Protein AF-A0A1Q5RD26-F1 (afdb_monomer_lite)

Radius of gyration: 15.82 Å; chains: 1; bounding box: 44×23×39 Å

Secondary structure (DSSP, 8-state):
-HHHHHHHHHHHHT-SHHHHHHHHHHHHHHHHHHHTT-PEEEEEE-HHHHHTT-SSPPEEEEEE--HHHHHHHHHHHHTTGGGTS-HHHHHHHHHSPP-

Structure (mmCIF, N/CA/C/O backbone):
data_AF-A0A1Q5RD26-F1
#
_entry.id   AF-A0A1Q5RD26-F1
#
loop_
_atom_site.group_PDB
_atom_site.id
_atom_site.type_symbol
_atom_site.label_atom_id
_atom_site.label_alt_id
_atom_site.label_comp_id
_atom_site.label_asym_id
_atom_site.label_entity_id
_atom_site.label_seq_id
_atom_site.pdbx_PDB_ins_code
_atom_site.Cartn_x
_atom_site.Cartn_y
_atom_site.Cartn_z
_atom_site.occupancy
_atom_site.B_iso_or_equiv
_atom_site.auth_seq_id
_atom_site.auth_comp_id
_atom_site.auth_asym_id
_atom_site.auth_atom_id
_atom_site.pdbx_PDB_model_num
ATOM 1 N N . MET A 1 1 ? 0.462 15.871 0.216 1.00 59.22 1 MET A N 1
ATOM 2 C CA . MET A 1 1 ? 0.881 14.569 -0.350 1.00 59.22 1 MET A CA 1
ATOM 3 C C . MET A 1 1 ? 2.135 14.013 0.336 1.00 59.22 1 MET A C 1
ATOM 5 O O . MET A 1 1 ? 2.029 12.970 0.965 1.00 59.22 1 MET A O 1
ATOM 9 N N . GLN A 1 2 ? 3.279 14.720 0.330 1.00 67.75 2 GLN A N 1
ATOM 10 C CA . GLN A 1 2 ? 4.551 14.218 0.895 1.00 67.75 2 GLN A CA 1
ATOM 11 C C . GLN A 1 2 ? 4.487 13.803 2.381 1.00 67.75 2 GLN A C 1
ATOM 13 O O . GLN A 1 2 ? 5.039 12.774 2.755 1.00 67.75 2 GLN A O 1
ATOM 18 N N . GLN A 1 3 ? 3.778 14.559 3.228 1.00 68.69 3 GLN A N 1
ATOM 19 C CA . GLN A 1 3 ? 3.643 14.240 4.660 1.00 68.69 3 GLN A CA 1
ATOM 20 C C . GLN A 1 3 ? 2.937 12.897 4.924 1.00 68.69 3 GLN A C 1
ATOM 22 O O . GLN A 1 3 ? 3.346 12.167 5.820 1.00 68.69 3 GLN A O 1
ATOM 27 N N . ARG A 1 4 ? 1.939 12.532 4.108 1.00 75.81 4 ARG A N 1
ATOM 28 C CA . ARG A 1 4 ? 1.169 11.284 4.266 1.00 75.81 4 ARG A CA 1
ATOM 29 C C . ARG A 1 4 ? 1.954 10.055 3.825 1.00 75.81 4 ARG A C 1
ATOM 31 O O . ARG A 1 4 ? 1.927 9.033 4.498 1.00 75.81 4 ARG A O 1
ATOM 38 N N . VAL A 1 5 ? 2.713 10.175 2.736 1.00 76.06 5 VAL A N 1
ATOM 39 C CA . VAL A 1 5 ? 3.651 9.121 2.313 1.00 76.06 5 VAL A CA 1
ATOM 40 C C . VAL A 1 5 ? 4.747 8.928 3.368 1.00 76.06 5 VAL A C 1
ATOM 42 O O . VAL A 1 5 ? 5.104 7.797 3.684 1.00 76.06 5 VAL A O 1
ATOM 45 N N . ASN A 1 6 ? 5.212 10.012 3.998 1.00 84.94 6 ASN A N 1
ATOM 46 C CA . ASN A 1 6 ? 6.153 9.915 5.115 1.00 84.94 6 ASN A CA 1
ATOM 47 C C . ASN A 1 6 ? 5.559 9.184 6.333 1.00 84.94 6 ASN A C 1
ATOM 49 O O . ASN A 1 6 ? 6.310 8.509 7.029 1.00 84.94 6 ASN A O 1
ATOM 53 N N . ALA A 1 7 ? 4.249 9.278 6.593 1.00 86.50 7 ALA A N 1
ATOM 54 C CA . ALA A 1 7 ? 3.602 8.526 7.673 1.00 86.50 7 ALA A CA 1
ATOM 55 C C . ALA A 1 7 ? 3.643 7.008 7.423 1.00 86.50 7 ALA A C 1
ATOM 57 O O . ALA A 1 7 ? 3.945 6.252 8.342 1.00 86.50 7 ALA A O 1
ATOM 58 N N . ILE A 1 8 ? 3.434 6.573 6.174 1.00 89.38 8 ILE A N 1
ATOM 59 C CA . ILE A 1 8 ? 3.555 5.160 5.775 1.00 89.38 8 ILE A CA 1
ATOM 60 C C . ILE A 1 8 ? 4.979 4.658 6.030 1.00 89.38 8 ILE A C 1
ATOM 62 O O . ILE A 1 8 ? 5.162 3.651 6.708 1.00 89.38 8 ILE A O 1
ATOM 66 N N . VAL A 1 9 ? 5.992 5.383 5.542 1.00 92.00 9 VAL A N 1
ATOM 67 C CA . VAL A 1 9 ? 7.401 4.988 5.715 1.00 92.00 9 VAL A CA 1
ATOM 68 C C . VAL A 1 9 ? 7.796 4.956 7.191 1.00 92.00 9 VAL A C 1
ATOM 70 O O . VAL A 1 9 ? 8.449 4.013 7.623 1.00 92.00 9 VAL A O 1
ATOM 73 N N . ARG A 1 10 ? 7.380 5.954 7.982 1.00 92.31 10 ARG A N 1
ATOM 74 C CA . ARG A 1 10 ? 7.651 5.992 9.428 1.00 92.31 10 ARG A CA 1
ATOM 75 C C . ARG A 1 10 ? 6.998 4.833 10.171 1.00 92.31 10 ARG A C 1
ATOM 77 O O . ARG A 1 10 ? 7.635 4.270 11.049 1.00 92.31 10 ARG A O 1
ATOM 84 N N . CYS A 1 11 ? 5.759 4.488 9.821 1.00 92.19 11 CYS A N 1
ATOM 85 C CA . CYS A 1 11 ? 5.059 3.360 10.425 1.00 92.19 11 CYS A CA 1
ATOM 86 C C . CYS A 1 11 ? 5.776 2.041 10.104 1.00 92.19 11 CYS A C 1
ATOM 88 O O . CYS A 1 11 ? 6.094 1.293 11.020 1.00 92.19 11 CYS A O 1
ATOM 90 N N . LEU A 1 12 ? 6.141 1.806 8.837 1.00 92.38 12 LEU A N 1
ATOM 91 C CA . LEU A 1 12 ? 6.911 0.617 8.449 1.00 92.38 12 LEU A CA 1
ATOM 92 C C . LEU A 1 12 ? 8.264 0.533 9.174 1.00 92.38 12 LEU A C 1
ATOM 94 O O . LEU A 1 12 ? 8.637 -0.535 9.646 1.00 92.38 12 LEU A O 1
ATOM 98 N N . ALA A 1 13 ? 8.974 1.656 9.302 1.00 94.12 13 ALA A N 1
ATOM 99 C CA . ALA A 1 13 ? 10.280 1.714 9.959 1.00 94.12 13 ALA A CA 1
ATOM 100 C C . ALA A 1 13 ? 10.227 1.533 11.486 1.00 94.12 13 ALA A C 1
ATOM 102 O O . ALA A 1 13 ? 11.269 1.341 12.103 1.00 94.12 13 ALA A O 1
ATOM 103 N N . ALA A 1 14 ? 9.048 1.624 12.109 1.00 92.94 14 ALA A N 1
ATOM 104 C CA . ALA A 1 14 ? 8.900 1.415 13.546 1.00 92.94 14 ALA A CA 1
ATOM 105 C C . ALA A 1 14 ? 8.946 -0.072 13.941 1.00 92.94 14 ALA A C 1
ATOM 107 O O . ALA A 1 14 ? 9.094 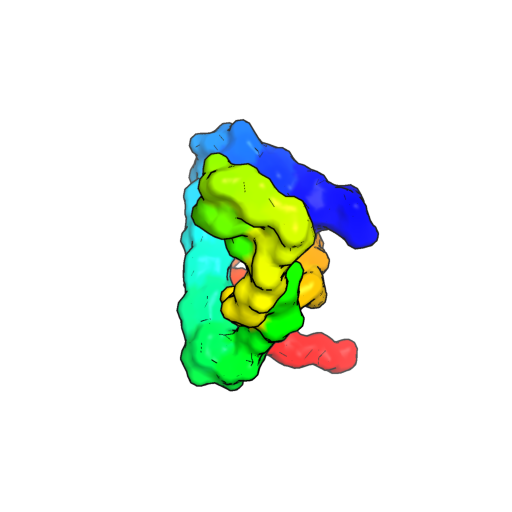-0.365 15.124 1.00 92.94 14 ALA A O 1
ATOM 108 N N . GLU A 1 15 ? 8.796 -0.991 12.976 1.00 90.38 15 GLU A N 1
ATOM 109 C CA . GLU A 1 15 ? 8.891 -2.452 13.162 1.00 90.38 15 GLU A CA 1
ATOM 110 C C . GLU A 1 15 ? 7.971 -3.025 14.269 1.00 90.38 15 GLU A C 1
ATOM 112 O O . GLU A 1 15 ? 8.192 -4.121 14.781 1.00 90.38 15 GLU A O 1
ATOM 117 N N . GLY A 1 16 ? 6.911 -2.294 14.634 1.00 91.19 16 GLY A N 1
ATOM 118 C CA . GLY A 1 16 ? 5.919 -2.692 15.636 1.00 91.19 16 GLY A CA 1
ATOM 119 C C . GLY A 1 16 ? 4.710 -3.444 15.057 1.00 91.19 16 GLY A C 1
ATOM 120 O O . GLY A 1 16 ? 4.622 -3.658 13.844 1.00 91.19 16 GLY A O 1
ATOM 121 N N . PRO A 1 17 ? 3.727 -3.817 15.899 1.00 90.69 17 PRO A N 1
ATOM 122 C CA . PRO A 1 17 ? 2.496 -4.480 15.457 1.00 90.69 17 PRO A CA 1
ATOM 123 C C . PRO A 1 17 ? 1.749 -3.718 14.351 1.00 90.69 17 PRO A C 1
ATOM 125 O O . PRO A 1 17 ? 1.262 -4.323 13.396 1.00 90.69 17 PRO A O 1
ATOM 128 N N . GLU A 1 18 ? 1.714 -2.387 14.424 1.00 91.00 18 GLU A N 1
ATOM 129 C CA . GLU A 1 18 ? 1.104 -1.531 13.406 1.00 91.00 18 GLU A CA 1
ATOM 130 C C . GLU A 1 18 ? 1.857 -1.590 12.070 1.00 91.00 18 GLU A C 1
ATOM 132 O O . GLU A 1 18 ? 1.227 -1.510 11.017 1.00 91.00 18 GLU A O 1
ATOM 137 N N . ALA A 1 19 ? 3.181 -1.781 12.091 1.00 93.38 19 ALA A N 1
ATOM 138 C CA . ALA A 1 19 ? 3.987 -1.949 10.883 1.00 93.38 19 ALA A CA 1
ATOM 139 C C . ALA A 1 19 ? 3.639 -3.261 10.164 1.00 93.38 19 ALA A C 1
ATOM 141 O O . ALA A 1 19 ? 3.513 -3.283 8.938 1.00 93.38 19 ALA A O 1
ATOM 142 N N . ILE A 1 20 ? 3.423 -4.338 10.928 1.00 93.81 20 ILE A N 1
ATOM 143 C CA . ILE A 1 20 ? 2.994 -5.641 10.401 1.00 93.81 20 ILE A CA 1
ATOM 144 C C . ILE A 1 20 ? 1.593 -5.526 9.793 1.00 93.81 20 ILE A C 1
ATOM 146 O O . ILE A 1 20 ? 1.386 -5.925 8.647 1.00 93.81 20 ILE A O 1
ATOM 150 N N . ALA A 1 21 ? 0.650 -4.916 10.515 1.00 94.56 21 ALA A N 1
ATOM 151 C CA . ALA A 1 21 ? -0.707 -4.704 10.018 1.00 94.56 21 ALA A CA 1
ATOM 152 C C . ALA A 1 21 ? -0.730 -3.803 8.767 1.00 94.56 21 ALA A C 1
ATOM 154 O O . ALA A 1 21 ? -1.486 -4.049 7.827 1.00 94.56 21 ALA A O 1
ATOM 155 N N . LEU A 1 22 ? 0.130 -2.782 8.711 1.00 95.38 22 LEU A N 1
ATOM 156 C CA . LEU A 1 22 ? 0.306 -1.938 7.530 1.00 95.38 22 LEU A CA 1
ATOM 157 C C . LEU A 1 22 ? 0.850 -2.728 6.336 1.00 95.38 22 LEU A C 1
ATOM 159 O O . LEU A 1 22 ? 0.327 -2.583 5.230 1.00 95.38 22 LEU A O 1
ATOM 163 N N . ALA A 1 23 ? 1.865 -3.570 6.540 1.00 94.56 23 ALA A N 1
ATOM 164 C CA . ALA A 1 23 ? 2.392 -4.438 5.491 1.00 94.56 23 ALA A CA 1
ATOM 165 C C . ALA A 1 23 ? 1.315 -5.402 4.966 1.00 94.56 23 ALA A C 1
ATOM 167 O O . ALA A 1 23 ? 1.184 -5.579 3.755 1.00 94.56 23 ALA A O 1
ATOM 168 N N . GLU A 1 24 ? 0.491 -5.959 5.856 1.00 95.75 24 GLU A N 1
ATOM 169 C CA . GLU A 1 24 ? -0.639 -6.808 5.480 1.00 95.75 24 GLU A CA 1
ATOM 170 C C . GLU A 1 24 ? -1.678 -6.047 4.641 1.00 95.75 24 GLU A C 1
ATOM 172 O O . GLU A 1 24 ? -2.061 -6.518 3.569 1.00 95.75 24 GLU A O 1
ATOM 177 N N . VAL A 1 25 ? -2.081 -4.843 5.065 1.00 96.06 25 VAL A N 1
ATOM 178 C CA . VAL A 1 25 ? -3.002 -3.980 4.303 1.00 96.06 25 VAL A CA 1
ATOM 179 C C . VAL A 1 25 ? -2.449 -3.655 2.918 1.00 96.06 25 VAL A C 1
ATOM 181 O O . VAL A 1 25 ? -3.188 -3.719 1.937 1.00 96.06 25 VAL A O 1
ATOM 184 N N . ILE A 1 26 ? -1.157 -3.331 2.812 1.00 94.56 26 ILE A N 1
ATOM 185 C CA . ILE A 1 26 ? -0.481 -3.081 1.533 1.00 94.56 26 ILE A CA 1
ATOM 186 C C . ILE A 1 26 ? -0.601 -4.323 0.638 1.00 94.56 26 ILE A C 1
ATOM 188 O O . ILE A 1 26 ? -1.103 -4.221 -0.481 1.00 94.56 26 ILE A O 1
ATOM 192 N N . CYS A 1 27 ? -0.222 -5.504 1.127 1.00 94.31 27 CYS A N 1
ATOM 193 C CA . CYS A 1 27 ? -0.321 -6.743 0.355 1.00 94.31 27 CYS A CA 1
ATOM 194 C C . CYS A 1 27 ? -1.759 -7.026 -0.108 1.00 94.31 27 CYS A C 1
ATOM 196 O O . CYS A 1 27 ? -1.988 -7.281 -1.292 1.00 94.31 27 CYS A O 1
ATOM 198 N N . GLN A 1 28 ? -2.738 -6.920 0.794 1.00 95.38 28 GLN A N 1
ATOM 199 C CA . GLN A 1 28 ? -4.147 -7.156 0.472 1.00 95.38 28 GLN A CA 1
ATOM 200 C C . GLN A 1 28 ? -4.703 -6.135 -0.532 1.00 95.38 28 GLN A C 1
ATOM 202 O O . GLN A 1 28 ? -5.461 -6.517 -1.421 1.00 95.38 28 GLN A O 1
ATOM 207 N N . LEU A 1 29 ? -4.307 -4.859 -0.444 1.00 93.62 29 LEU A N 1
ATOM 208 C CA . LEU A 1 29 ? -4.697 -3.832 -1.414 1.00 93.62 29 LEU A CA 1
ATOM 209 C C . LEU A 1 29 ? -4.189 -4.148 -2.824 1.00 93.62 29 LEU A C 1
ATOM 211 O O . LEU A 1 29 ? -4.926 -3.925 -3.782 1.00 93.62 29 LEU A O 1
ATOM 215 N N . VAL A 1 30 ? -2.957 -4.659 -2.976 1.00 92.44 30 VAL A N 1
ATOM 216 C CA . VAL A 1 30 ? -2.440 -5.044 -4.306 1.00 92.44 30 VAL A CA 1
ATOM 217 C C . VAL A 1 30 ? -3.254 -6.202 -4.861 1.00 92.44 30 VAL A C 1
ATOM 219 O O . VAL A 1 30 ? -3.676 -6.142 -6.011 1.00 92.44 30 VAL A O 1
ATOM 222 N N . VAL A 1 31 ? -3.477 -7.240 -4.050 1.00 93.81 31 VAL A N 1
ATOM 223 C CA . VAL A 1 31 ? -4.184 -8.453 -4.480 1.00 93.81 31 VAL A CA 1
ATOM 224 C C . VAL A 1 31 ? -5.623 -8.127 -4.869 1.00 93.81 31 VAL A C 1
ATOM 226 O O . VAL A 1 31 ? -5.995 -8.329 -6.022 1.00 93.81 31 VAL A O 1
ATOM 229 N N . LYS A 1 32 ? -6.405 -7.527 -3.963 1.00 93.94 32 LYS A N 1
ATOM 230 C CA . LYS A 1 32 ? -7.801 -7.164 -4.249 1.00 93.94 32 LYS A CA 1
ATOM 231 C C . LYS A 1 32 ? -7.902 -6.122 -5.365 1.00 93.94 32 LYS A C 1
ATOM 233 O O . LYS A 1 32 ? -8.785 -6.198 -6.212 1.00 93.94 32 LYS A O 1
ATOM 238 N N . GLY A 1 33 ? -6.978 -5.163 -5.416 1.00 92.31 33 GLY A N 1
ATOM 239 C CA . GLY A 1 33 ? -6.912 -4.194 -6.508 1.00 92.31 33 GLY A CA 1
ATOM 240 C C . GLY A 1 33 ? -6.654 -4.842 -7.871 1.00 92.31 33 GLY A C 1
ATOM 241 O O . GLY A 1 33 ? -7.249 -4.430 -8.865 1.00 92.31 33 GLY A O 1
ATOM 242 N N . ALA A 1 34 ? -5.806 -5.874 -7.924 1.00 92.31 34 ALA A N 1
ATOM 243 C CA . ALA A 1 34 ? -5.556 -6.654 -9.133 1.00 92.31 34 ALA A CA 1
ATOM 244 C C . ALA A 1 34 ? -6.797 -7.439 -9.571 1.00 92.31 34 ALA A C 1
ATOM 246 O O . ALA A 1 34 ? -7.137 -7.413 -10.752 1.00 92.31 34 ALA A O 1
ATOM 247 N N . GLU A 1 35 ? -7.483 -8.089 -8.628 1.00 93.75 35 GLU A N 1
ATOM 248 C CA . GLU A 1 35 ? -8.728 -8.831 -8.874 1.00 93.75 3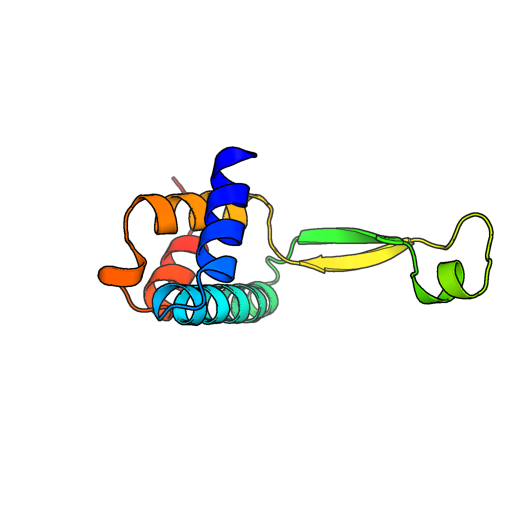5 GLU A CA 1
ATOM 249 C C . GLU A 1 35 ? -9.830 -7.933 -9.454 1.00 93.75 35 GLU A C 1
ATOM 251 O O . GLU A 1 35 ? -10.588 -8.363 -10.321 1.00 93.75 35 GLU A O 1
ATOM 256 N N . LEU A 1 36 ? -9.880 -6.669 -9.022 1.00 91.12 36 LEU A N 1
ATOM 257 C CA . LEU A 1 36 ? -10.834 -5.668 -9.506 1.00 91.12 36 LEU A CA 1
ATOM 258 C C . LEU A 1 36 ? -10.396 -4.966 -10.803 1.00 91.12 36 LEU A C 1
ATOM 260 O O . LEU A 1 36 ? -11.172 -4.205 -11.372 1.00 91.12 36 LEU A O 1
ATOM 264 N N . GLY A 1 37 ? -9.168 -5.190 -11.279 1.00 91.31 37 GLY A N 1
ATOM 265 C CA . GLY A 1 37 ? -8.621 -4.482 -12.442 1.00 91.31 37 GLY A CA 1
ATOM 266 C C . GLY A 1 37 ? -8.306 -3.000 -12.188 1.00 91.31 37 GLY A C 1
ATOM 267 O O . GLY A 1 37 ? -8.155 -2.238 -13.137 1.00 91.31 37 GLY A O 1
ATOM 268 N N . GLU A 1 38 ? -8.173 -2.598 -10.924 1.00 91.56 38 GLU A N 1
ATOM 269 C CA . GLU A 1 38 ? -8.038 -1.204 -10.475 1.00 91.56 38 GLU A CA 1
ATOM 270 C C . GLU A 1 38 ? -6.577 -0.749 -10.297 1.00 91.56 38 GLU A C 1
ATOM 272 O O . GLU A 1 38 ? -6.315 0.357 -9.825 1.00 91.56 38 GLU A O 1
ATOM 277 N N . LEU A 1 39 ? -5.595 -1.592 -10.631 1.00 92.38 39 LEU A N 1
ATOM 278 C CA . LEU A 1 39 ? -4.185 -1.211 -10.532 1.00 92.38 39 LEU A CA 1
ATOM 279 C C . LEU A 1 39 ? -3.813 -0.149 -11.577 1.00 92.38 39 LEU A C 1
ATOM 281 O O . LEU A 1 39 ? -4.142 -0.270 -12.756 1.00 92.38 39 LEU A O 1
ATOM 285 N N . GLU A 1 40 ? -3.054 0.857 -11.147 1.00 91.94 40 GLU A N 1
ATOM 286 C CA . GLU A 1 40 ? -2.571 1.943 -12.003 1.00 91.94 40 GLU A CA 1
ATOM 287 C C . GLU A 1 40 ? -1.363 1.472 -12.825 1.00 91.94 40 GLU A C 1
ATOM 289 O O . GLU A 1 40 ? -0.427 0.874 -12.280 1.00 91.94 40 GLU A O 1
ATOM 294 N N . GLU A 1 41 ? -1.372 1.735 -14.136 1.00 93.12 41 GLU A N 1
ATOM 295 C CA . GLU A 1 41 ? -0.217 1.481 -14.998 1.00 93.12 41 GLU A CA 1
ATOM 296 C C . GLU A 1 41 ? 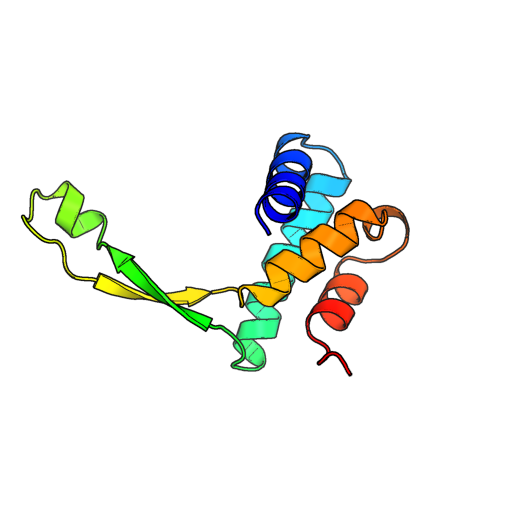0.856 2.555 -14.799 1.00 93.12 41 GLU A C 1
ATOM 298 O O . GLU A 1 41 ? 0.577 3.753 -14.790 1.00 93.12 41 GLU A O 1
ATOM 303 N N . TYR A 1 42 ? 2.107 2.124 -14.665 1.00 90.25 42 TYR A N 1
ATOM 304 C CA . TYR A 1 42 ? 3.259 3.012 -14.562 1.00 90.25 42 TYR A CA 1
ATOM 305 C C . TYR A 1 42 ? 4.488 2.395 -15.227 1.00 90.25 42 TYR A C 1
ATOM 307 O O . TYR A 1 42 ? 4.563 1.188 -15.460 1.00 90.25 42 TYR A O 1
ATOM 315 N N . GLU A 1 43 ? 5.470 3.238 -15.533 1.00 93.38 43 GLU A N 1
ATOM 316 C CA . GLU A 1 43 ? 6.686 2.838 -16.231 1.00 93.38 43 GLU A CA 1
ATOM 317 C C . GLU A 1 43 ? 7.916 2.987 -15.334 1.00 93.38 43 GLU A C 1
ATOM 319 O O . GLU A 1 43 ? 8.173 4.052 -14.766 1.00 93.38 43 GLU A O 1
ATOM 324 N N . ILE A 1 44 ? 8.718 1.926 -15.237 1.00 92.00 44 ILE A N 1
ATOM 325 C CA . ILE A 1 44 ? 9.995 1.932 -14.511 1.00 92.00 44 ILE A CA 1
ATOM 326 C C . ILE A 1 44 ? 11.157 1.645 -15.459 1.00 92.00 44 ILE A C 1
ATOM 328 O O . ILE A 1 44 ? 10.964 0.914 -16.424 1.00 92.00 44 ILE A O 1
ATOM 332 N N . PRO A 1 45 ? 12.361 2.186 -15.215 1.00 92.50 45 PRO A N 1
ATOM 333 C CA . PRO A 1 45 ? 13.544 1.767 -15.961 1.00 92.50 45 PRO A CA 1
ATOM 334 C C . PRO A 1 45 ? 13.801 0.267 -15.777 1.00 92.50 45 PRO A C 1
ATOM 336 O O . PRO A 1 45 ? 13.664 -0.243 -14.658 1.00 92.50 45 PRO A O 1
ATOM 339 N N . ASP A 1 46 ? 14.204 -0.418 -16.845 1.00 94.38 46 ASP A N 1
ATOM 340 C CA . ASP A 1 46 ? 14.739 -1.773 -16.758 1.00 94.38 46 ASP A CA 1
ATOM 341 C C . ASP A 1 46 ? 16.064 -1.759 -15.981 1.00 94.38 46 ASP A C 1
ATOM 343 O O . ASP A 1 46 ? 17.094 -1.274 -16.458 1.00 94.38 46 ASP A O 1
ATOM 347 N N . ARG A 1 47 ? 16.018 -2.255 -14.740 1.00 91.94 47 ARG A N 1
ATOM 348 C CA . ARG A 1 47 ? 17.177 -2.268 -13.843 1.00 91.94 47 ARG A CA 1
ATOM 349 C C . ARG A 1 47 ? 18.245 -3.258 -14.289 1.00 91.94 47 ARG A C 1
ATOM 351 O O . ARG A 1 47 ? 19.415 -2.992 -14.032 1.00 91.94 47 ARG A O 1
ATOM 358 N N . ASP A 1 48 ? 17.865 -4.336 -14.966 1.00 93.69 48 ASP A N 1
ATOM 359 C CA . ASP A 1 48 ? 18.812 -5.341 -15.443 1.00 93.69 48 ASP A CA 1
ATOM 360 C C . ASP A 1 48 ? 19.562 -4.800 -16.666 1.00 93.69 48 ASP A C 1
ATOM 362 O O . ASP A 1 48 ? 20.789 -4.881 -16.730 1.00 93.69 48 ASP A O 1
ATOM 366 N N . ALA A 1 49 ? 18.853 -4.125 -17.579 1.00 91.75 49 ALA A N 1
ATOM 367 C CA . ALA A 1 49 ? 19.477 -3.414 -18.697 1.00 91.75 49 ALA A CA 1
ATOM 368 C C . ALA A 1 49 ? 20.406 -2.285 -18.210 1.00 91.75 49 ALA A C 1
ATOM 370 O O . ALA A 1 49 ? 21.52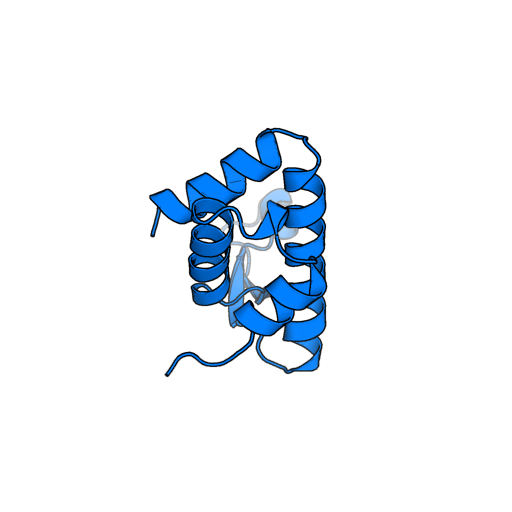5 -2.135 -18.704 1.00 91.75 49 ALA A O 1
ATOM 371 N N . ALA A 1 50 ? 19.973 -1.522 -17.199 1.00 91.88 50 ALA A N 1
ATOM 372 C CA . ALA A 1 50 ? 20.799 -0.488 -16.580 1.00 91.88 50 ALA A CA 1
ATOM 373 C C . ALA A 1 50 ? 22.065 -1.077 -15.931 1.00 91.88 50 ALA A C 1
ATOM 375 O O . ALA A 1 50 ? 23.158 -0.545 -16.120 1.00 91.88 50 ALA A O 1
ATOM 376 N N . ALA A 1 51 ? 21.938 -2.193 -15.204 1.00 93.81 51 ALA A N 1
ATOM 377 C CA . ALA A 1 51 ? 23.066 -2.886 -14.581 1.00 93.81 51 ALA A CA 1
ATOM 378 C C . ALA A 1 51 ? 24.048 -3.470 -15.612 1.00 93.81 51 ALA A C 1
ATOM 380 O O . ALA A 1 51 ? 25.245 -3.542 -15.343 1.00 93.81 51 ALA A O 1
ATOM 381 N N . ALA A 1 52 ? 23.565 -3.825 -16.805 1.00 95.69 52 ALA A N 1
ATOM 382 C CA . ALA A 1 52 ? 24.386 -4.263 -17.932 1.00 95.69 52 ALA A CA 1
ATOM 383 C C . ALA A 1 52 ? 25.085 -3.109 -18.684 1.00 95.69 52 ALA A C 1
ATOM 385 O O . ALA A 1 52 ? 25.804 -3.357 -19.652 1.00 95.69 52 ALA A O 1
ATOM 386 N N . GLY A 1 53 ? 24.892 -1.853 -18.261 1.00 94.00 53 GLY A N 1
ATOM 387 C CA . GLY A 1 53 ? 25.535 -0.682 -18.862 1.00 94.00 53 GLY A CA 1
ATOM 388 C C . GLY A 1 53 ? 24.839 -0.140 -20.112 1.00 94.00 53 GLY A C 1
ATOM 389 O O . GLY A 1 53 ? 25.451 0.624 -20.860 1.00 94.00 53 GLY A O 1
ATOM 390 N N . VAL A 1 54 ? 23.576 -0.508 -20.360 1.00 94.06 54 VAL A N 1
ATOM 391 C CA . VAL A 1 54 ? 22.796 0.061 -21.468 1.00 94.06 54 VAL A CA 1
ATOM 392 C C . VAL A 1 54 ? 22.559 1.552 -21.217 1.00 94.06 54 VAL A C 1
ATOM 394 O O . VAL A 1 54 ? 21.980 1.947 -20.204 1.00 94.06 54 VAL A O 1
ATOM 397 N N . VAL A 1 55 ? 22.999 2.385 -22.161 1.00 87.56 55 VAL A N 1
ATOM 398 C CA . VAL A 1 55 ? 22.716 3.824 -22.171 1.00 87.56 55 VAL A CA 1
ATOM 399 C C . VAL A 1 55 ? 21.280 4.014 -22.669 1.00 87.56 55 VAL A C 1
ATOM 401 O O . VAL A 1 55 ? 20.982 3.641 -23.797 1.00 87.56 55 VAL A O 1
ATOM 404 N N . ASP A 1 56 ? 20.420 4.579 -21.817 1.00 89.88 56 ASP A N 1
ATOM 405 C CA . ASP A 1 56 ? 18.955 4.677 -21.981 1.00 89.88 56 ASP A CA 1
ATOM 406 C C . ASP A 1 56 ? 18.219 3.317 -21.916 1.00 89.88 56 ASP A C 1
ATOM 408 O O . ASP A 1 56 ? 17.757 2.784 -22.928 1.00 89.88 56 ASP A O 1
ATOM 412 N N . PRO A 1 57 ? 18.135 2.699 -20.722 1.00 91.31 57 PRO A N 1
ATOM 413 C CA . PRO A 1 57 ? 17.462 1.417 -20.555 1.00 91.31 57 PRO A CA 1
ATOM 414 C C . PRO A 1 57 ? 15.962 1.531 -20.887 1.00 91.31 57 PRO A C 1
ATOM 416 O O . PRO A 1 57 ? 15.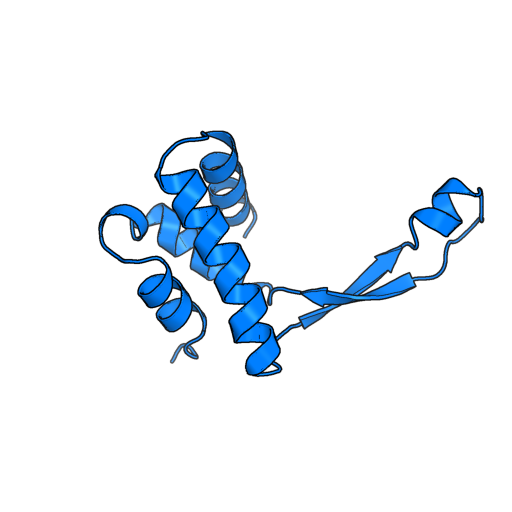312 2.504 -20.488 1.00 91.31 57 PRO A O 1
ATOM 419 N N . PRO A 1 58 ? 15.374 0.521 -21.556 1.00 93.38 58 PRO A N 1
ATOM 420 C CA . PRO A 1 58 ? 13.961 0.537 -21.914 1.00 93.38 58 PRO A CA 1
ATOM 421 C C . PRO A 1 58 ? 13.074 0.679 -20.673 1.00 93.38 58 PRO A C 1
ATOM 423 O O . PRO A 1 58 ? 13.407 0.207 -19.581 1.00 93.38 58 PRO A O 1
ATOM 426 N N . ARG A 1 59 ? 11.910 1.319 -20.834 1.00 94.62 59 ARG A N 1
ATOM 427 C CA . ARG A 1 59 ? 10.930 1.413 -19.750 1.00 94.62 59 ARG A CA 1
ATOM 428 C C . ARG A 1 59 ? 10.006 0.205 -19.752 1.00 94.62 59 ARG A C 1
ATOM 430 O O . ARG A 1 59 ? 9.413 -0.155 -20.765 1.00 94.62 59 ARG A O 1
ATOM 437 N N . LEU A 1 60 ? 9.864 -0.407 -18.587 1.00 93.56 60 LEU A N 1
ATOM 438 C CA . LEU A 1 60 ? 9.004 -1.551 -18.355 1.00 93.56 60 LEU A CA 1
ATOM 439 C C . LEU A 1 60 ? 7.661 -1.076 -17.809 1.00 93.56 60 LEU A C 1
ATOM 441 O O . LEU A 1 60 ? 7.607 -0.408 -16.773 1.00 93.56 60 LEU A O 1
ATOM 445 N N . LYS A 1 61 ? 6.575 -1.480 -18.472 1.00 93.25 61 LYS A N 1
ATOM 4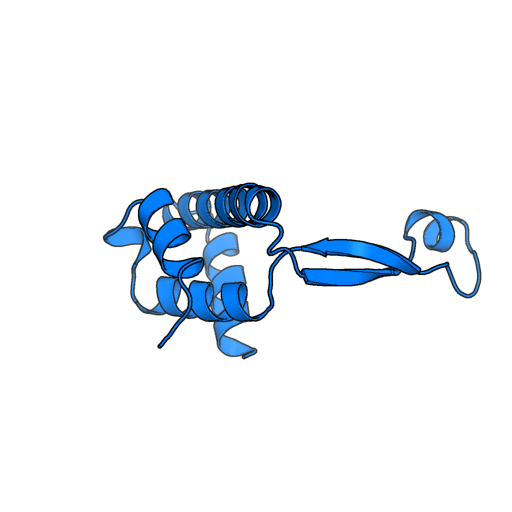46 C CA . LYS A 1 61 ? 5.218 -1.282 -17.959 1.00 93.25 61 LYS A CA 1
ATOM 447 C C . LYS A 1 61 ? 4.975 -2.189 -16.757 1.00 93.25 61 LYS A C 1
ATOM 449 O O . LYS A 1 61 ? 5.300 -3.383 -16.774 1.00 93.25 61 LYS A O 1
ATOM 454 N N . ARG A 1 62 ? 4.418 -1.613 -15.701 1.00 92.06 62 ARG A N 1
ATOM 455 C CA . ARG A 1 62 ? 4.049 -2.275 -14.451 1.00 92.06 62 ARG A CA 1
ATOM 456 C C . ARG A 1 62 ? 2.680 -1.791 -14.005 1.00 92.06 62 ARG A C 1
ATOM 458 O O . ARG A 1 62 ? 2.182 -0.779 -14.486 1.00 92.06 62 ARG A O 1
ATOM 465 N N . ARG A 1 63 ? 2.083 -2.546 -13.090 1.00 90.94 63 ARG A N 1
ATOM 466 C CA . ARG A 1 63 ? 0.806 -2.233 -12.454 1.00 90.94 63 ARG A CA 1
ATOM 467 C C . ARG A 1 63 ? 1.004 -2.204 -10.955 1.00 90.94 63 ARG A C 1
ATOM 469 O O . ARG A 1 63 ? 1.667 -3.085 -10.413 1.00 90.94 63 ARG A O 1
ATOM 476 N N . GLY A 1 64 ? 0.489 -1.171 -10.308 1.00 89.88 64 GLY A N 1
ATOM 477 C CA . GLY A 1 64 ? 0.719 -0.940 -8.889 1.00 89.88 64 GLY A CA 1
ATOM 478 C C . GLY A 1 64 ? -0.411 -0.158 -8.252 1.00 89.88 64 GLY A C 1
ATOM 479 O O . GLY A 1 64 ? -1.478 0.018 -8.839 1.00 89.88 64 GLY A O 1
ATOM 480 N N . PHE A 1 65 ? -0.178 0.296 -7.025 1.00 88.12 65 PHE A N 1
ATOM 481 C CA . PHE A 1 65 ? -1.172 1.079 -6.308 1.00 88.12 65 PHE A CA 1
ATOM 482 C C . PHE A 1 65 ? -1.544 2.343 -7.058 1.00 88.12 65 PHE A C 1
ATOM 484 O O . PHE A 1 65 ? -0.670 3.101 -7.480 1.00 88.12 65 PHE A O 1
ATOM 491 N N . ARG A 1 66 ? -2.845 2.627 -7.066 1.00 88.88 66 ARG A N 1
ATOM 492 C CA . ARG A 1 66 ? -3.327 3.965 -7.368 1.00 88.88 66 ARG A CA 1
ATOM 493 C C . ARG A 1 66 ? -2.751 4.944 -6.354 1.00 88.88 66 ARG A C 1
ATOM 495 O O . ARG A 1 66 ? -2.811 4.704 -5.143 1.00 88.88 66 ARG A O 1
ATOM 502 N N . ARG A 1 67 ? -2.253 6.088 -6.827 1.00 85.44 67 ARG A N 1
ATOM 503 C CA . ARG A 1 67 ? -1.718 7.143 -5.944 1.00 85.44 67 ARG A CA 1
ATOM 504 C C . ARG A 1 67 ? -2.695 7.543 -4.832 1.00 85.44 67 ARG A C 1
ATOM 506 O O . ARG A 1 67 ? -2.289 7.748 -3.691 1.00 85.44 67 ARG A O 1
ATOM 513 N N . GLU A 1 68 ? -3.985 7.603 -5.146 1.00 89.06 68 GLU A N 1
ATOM 514 C CA . GLU A 1 68 ? -5.047 7.908 -4.181 1.00 89.06 68 GLU A CA 1
ATOM 515 C C . GLU A 1 68 ? -5.129 6.913 -3.014 1.00 89.06 68 GLU A C 1
ATOM 517 O O . GLU A 1 68 ? -5.451 7.317 -1.897 1.00 89.06 68 GLU A O 1
ATOM 522 N N . TRP A 1 69 ? -4.818 5.631 -3.222 1.00 91.62 69 TRP A N 1
ATOM 523 C CA . TRP A 1 69 ? -4.857 4.639 -2.148 1.00 91.62 69 TRP A CA 1
ATOM 524 C C . TRP A 1 69 ? -3.746 4.895 -1.137 1.00 91.62 69 TRP A C 1
ATOM 526 O O . TRP A 1 69 ? -3.999 4.815 0.061 1.00 91.62 69 TRP A O 1
ATOM 536 N N . LEU A 1 70 ? -2.561 5.316 -1.593 1.00 89.62 70 LEU A N 1
ATOM 537 C CA . LEU A 1 70 ? -1.468 5.730 -0.706 1.00 89.62 70 LEU A CA 1
ATOM 538 C C . LEU A 1 70 ? -1.858 6.952 0.134 1.00 89.62 70 LEU A C 1
ATOM 540 O O . LEU A 1 70 ? -1.567 7.016 1.327 1.00 89.62 70 LEU A O 1
ATOM 544 N N . GLU A 1 71 ? -2.562 7.920 -0.452 1.00 89.88 71 GLU A N 1
ATOM 545 C CA . GLU A 1 71 ? -3.036 9.080 0.306 1.00 89.88 71 GLU A CA 1
ATOM 546 C C . GLU A 1 71 ? -4.064 8.697 1.369 1.00 89.88 71 GLU A C 1
ATOM 548 O O . GLU A 1 71 ? -4.007 9.191 2.498 1.00 89.88 71 GLU A O 1
ATOM 553 N N . ARG A 1 72 ? -5.008 7.824 1.011 1.00 91.88 72 ARG A N 1
ATOM 554 C CA . ARG A 1 72 ? -6.041 7.336 1.926 1.00 91.88 72 ARG A CA 1
ATOM 555 C C . ARG A 1 72 ? -5.439 6.476 3.038 1.00 91.88 72 ARG A C 1
ATOM 557 O O . ARG A 1 72 ? -5.847 6.619 4.187 1.00 91.88 72 ARG A O 1
ATOM 564 N N . LEU A 1 73 ? -4.444 5.655 2.716 1.00 93.50 73 LEU A N 1
ATOM 565 C CA . LEU A 1 73 ? -3.702 4.845 3.675 1.00 93.50 73 LEU A CA 1
ATOM 566 C C . LEU A 1 73 ? -2.950 5.723 4.682 1.00 93.50 73 LEU A C 1
ATOM 568 O O . LEU A 1 73 ? -3.032 5.478 5.880 1.00 93.50 73 LEU A O 1
ATOM 572 N N . GLY A 1 74 ? -2.313 6.808 4.226 1.00 92.81 74 GLY A N 1
ATOM 573 C CA . GLY A 1 74 ? -1.705 7.792 5.126 1.00 92.81 74 GLY A CA 1
ATOM 574 C C . GLY A 1 74 ? -2.714 8.405 6.105 1.00 92.81 74 GLY A C 1
ATOM 575 O O . GLY A 1 74 ? -2.429 8.505 7.293 1.00 92.81 74 GLY A O 1
ATOM 576 N N . VAL A 1 75 ? -3.930 8.726 5.644 1.00 92.12 75 VAL A N 1
ATOM 577 C CA . VAL A 1 75 ? -5.016 9.203 6.526 1.00 92.12 75 VAL A CA 1
ATOM 578 C C . VAL A 1 75 ? -5.483 8.119 7.504 1.00 92.12 75 VAL A C 1
ATOM 580 O O . VAL A 1 75 ? -5.840 8.436 8.636 1.00 92.12 75 VAL A O 1
ATOM 583 N N . ALA A 1 76 ? -5.506 6.849 7.093 1.00 93.62 76 ALA A N 1
ATOM 584 C CA . ALA A 1 76 ? -5.863 5.741 7.977 1.00 93.62 76 ALA A CA 1
ATOM 585 C C . ALA A 1 76 ? -4.850 5.590 9.126 1.00 93.62 76 ALA A C 1
ATOM 587 O O . ALA A 1 76 ? -5.260 5.390 10.268 1.00 93.62 76 ALA A O 1
ATOM 588 N N . ILE A 1 77 ? -3.555 5.766 8.842 1.00 93.25 77 ILE A N 1
ATOM 589 C CA . ILE A 1 77 ? -2.494 5.795 9.860 1.00 93.25 77 ILE A CA 1
ATOM 590 C C . ILE A 1 77 ? -2.671 7.003 10.787 1.00 93.25 77 ILE A C 1
ATOM 592 O O . ILE A 1 77 ? -2.733 6.829 11.995 1.00 93.25 77 ILE A O 1
ATOM 596 N N . GLU A 1 78 ? -2.834 8.214 10.238 1.00 91.31 78 GLU A N 1
ATOM 597 C CA . GLU A 1 78 ? -3.022 9.456 11.018 1.00 91.31 78 GLU A CA 1
ATOM 598 C C . GLU A 1 78 ? -4.245 9.422 11.951 1.00 91.31 78 GLU A C 1
ATOM 600 O O . GLU A 1 78 ? -4.331 10.205 12.892 1.00 91.31 78 GLU A O 1
ATOM 605 N N . ARG A 1 79 ? -5.220 8.556 11.663 1.00 91.56 79 ARG A N 1
ATOM 606 C CA . ARG A 1 79 ? -6.448 8.388 12.447 1.00 91.56 79 ARG A CA 1
ATOM 607 C C . ARG A 1 79 ? -6.432 7.137 13.319 1.00 91.56 79 ARG A C 1
ATOM 609 O O . ARG A 1 79 ? -7.505 6.735 13.766 1.00 91.56 79 ARG A O 1
ATOM 616 N N . ASP A 1 80 ? -5.293 6.479 13.502 1.00 92.25 80 ASP A N 1
ATOM 617 C CA . ASP A 1 80 ? -5.182 5.262 14.312 1.00 92.25 80 ASP A CA 1
ATOM 618 C C . ASP A 1 80 ? -6.187 4.173 13.886 1.00 92.25 80 ASP A C 1
ATOM 620 O O . ASP A 1 80 ? -6.814 3.501 14.711 1.00 92.25 80 ASP A O 1
ATOM 624 N N . ALA A 1 81 ? -6.430 4.031 12.576 1.00 92.62 81 ALA A N 1
ATOM 625 C CA . ALA A 1 81 ? -7.365 3.027 12.062 1.00 92.62 81 ALA A CA 1
ATOM 626 C C . ALA A 1 81 ? -6.891 1.605 12.398 1.00 92.62 81 ALA A C 1
ATOM 628 O O . ALA A 1 81 ? -7.705 0.752 12.734 1.00 92.62 81 ALA A O 1
ATOM 629 N N . PHE A 1 82 ? -5.576 1.387 12.389 1.00 92.50 82 PHE A N 1
ATOM 630 C CA . PHE A 1 82 ? -4.930 0.104 12.674 1.00 92.50 82 PHE A CA 1
ATOM 631 C C . PHE A 1 82 ? -5.092 -0.364 14.128 1.00 92.50 82 PHE A C 1
ATOM 633 O O . PHE A 1 82 ? -4.971 -1.552 14.394 1.00 92.50 82 PHE A O 1
ATOM 640 N N . LEU A 1 83 ? -5.435 0.537 15.057 1.00 91.06 83 LEU A N 1
ATOM 641 C CA . LEU A 1 83 ? -5.772 0.175 16.440 1.00 91.06 83 LEU A CA 1
ATOM 642 C C . LEU A 1 83 ? -7.233 -0.270 16.603 1.00 91.06 83 LEU A C 1
ATOM 644 O O . LEU A 1 83 ? -7.610 -0.796 17.647 1.00 91.06 83 LEU A O 1
ATOM 648 N N . ARG A 1 84 ? -8.086 0.009 15.611 1.00 92.06 84 ARG A N 1
ATOM 649 C CA . ARG A 1 84 ? -9.552 -0.065 15.744 1.00 92.06 84 ARG A CA 1
ATOM 650 C C . ARG A 1 84 ? -10.221 -0.944 14.698 1.00 92.06 84 ARG A C 1
ATOM 652 O O . ARG A 1 84 ? -11.419 -1.195 14.798 1.00 92.06 84 ARG A O 1
ATOM 659 N N . MET A 1 85 ? -9.486 -1.346 13.670 1.00 93.31 85 MET A N 1
ATOM 660 C CA . MET A 1 85 ? -10.008 -2.049 12.510 1.00 93.31 85 MET A CA 1
ATOM 661 C C . MET A 1 85 ? -9.070 -3.174 12.101 1.00 93.31 85 MET A C 1
ATOM 663 O O . MET A 1 85 ? -7.853 -3.061 12.243 1.00 93.31 85 MET A O 1
ATOM 667 N N . SER A 1 86 ? -9.648 -4.233 11.537 1.00 93.50 86 SER A N 1
ATOM 668 C CA . SER A 1 86 ? -8.864 -5.279 10.892 1.00 93.50 86 SER A CA 1
ATOM 669 C C . SER A 1 86 ? -8.224 -4.764 9.598 1.00 93.50 86 SER A C 1
ATOM 671 O O . SER A 1 86 ? -8.710 -3.808 8.983 1.00 93.50 86 SER A O 1
ATOM 673 N N . ALA A 1 87 ? -7.159 -5.430 9.144 1.00 93.12 87 ALA A N 1
ATOM 674 C CA . ALA A 1 87 ? -6.553 -5.143 7.846 1.00 93.12 87 ALA A CA 1
ATOM 675 C C . ALA A 1 87 ? -7.584 -5.243 6.706 1.00 93.12 87 ALA A C 1
ATOM 677 O O . ALA A 1 87 ? -7.646 -4.356 5.856 1.00 93.12 87 ALA A O 1
ATOM 678 N N . GLY A 1 88 ? -8.453 -6.259 6.743 1.00 93.44 88 GLY A N 1
ATOM 679 C CA . GLY A 1 88 ? -9.515 -6.453 5.755 1.00 93.44 88 GLY A CA 1
ATOM 680 C C . GLY A 1 88 ? -10.489 -5.275 5.682 1.00 93.44 88 GLY A C 1
ATOM 681 O O . GLY A 1 88 ? -10.715 -4.743 4.596 1.00 93.44 88 GLY A O 1
ATOM 682 N N . ASP A 1 89 ? -10.988 -4.799 6.828 1.00 94.69 89 ASP A N 1
ATOM 683 C CA . ASP A 1 89 ? -11.922 -3.663 6.867 1.00 94.69 89 ASP A CA 1
ATOM 684 C C . ASP A 1 89 ? -11.273 -2.361 6.378 1.00 94.69 89 ASP A C 1
ATOM 686 O O . ASP A 1 89 ? -11.931 -1.505 5.777 1.00 94.69 89 ASP A O 1
ATOM 690 N N . ILE A 1 90 ? -9.977 -2.179 6.664 1.00 94.94 90 ILE A N 1
ATOM 691 C CA . ILE A 1 90 ? -9.208 -1.037 6.162 1.00 94.94 90 ILE A CA 1
ATOM 692 C C . ILE A 1 90 ? -9.130 -1.120 4.639 1.00 94.94 90 ILE A C 1
ATOM 694 O O . ILE A 1 90 ? -9.462 -0.145 3.969 1.00 94.94 90 ILE A O 1
ATOM 698 N N . VAL A 1 91 ? -8.743 -2.272 4.086 1.00 94.81 91 VAL A N 1
ATOM 699 C CA . VAL A 1 91 ? -8.633 -2.484 2.635 1.00 94.81 91 VAL A CA 1
ATOM 700 C C . VAL A 1 91 ? -9.969 -2.218 1.945 1.00 94.81 91 VAL A C 1
ATOM 702 O O . VAL A 1 91 ? -10.018 -1.436 0.997 1.00 94.81 91 VAL A O 1
ATOM 705 N N . ASP A 1 92 ? -11.060 -2.785 2.458 1.00 93.50 92 ASP A N 1
ATOM 706 C CA . ASP A 1 92 ? -12.388 -2.623 1.864 1.00 93.50 92 ASP A CA 1
ATOM 707 C C . ASP A 1 92 ? -12.821 -1.148 1.862 1.00 93.50 92 ASP A C 1
ATOM 709 O O . ASP A 1 92 ? -13.305 -0.641 0.849 1.00 93.50 92 ASP A O 1
ATOM 713 N N . ARG A 1 93 ? -12.553 -0.403 2.946 1.00 91.94 93 ARG A N 1
ATOM 714 C CA . ARG A 1 93 ? -12.783 1.053 2.977 1.00 91.94 93 ARG A CA 1
ATOM 715 C C . ARG A 1 93 ? -11.906 1.827 1.999 1.00 91.94 93 ARG A C 1
ATOM 717 O O . ARG A 1 93 ? -12.348 2.842 1.462 1.00 91.94 93 ARG A O 1
ATOM 724 N N . LEU A 1 94 ? -10.655 1.417 1.812 1.00 92.25 94 LEU A N 1
ATOM 725 C CA . LEU A 1 94 ? -9.721 2.111 0.928 1.00 92.25 94 LEU A CA 1
ATOM 726 C C . LEU A 1 94 ? -10.096 1.934 -0.548 1.00 92.25 94 LEU A C 1
ATOM 728 O O . LEU A 1 94 ? -9.932 2.894 -1.308 1.00 92.25 94 LEU A O 1
ATOM 732 N N . LEU A 1 95 ? -10.639 0.769 -0.917 1.00 91.19 95 LEU A N 1
ATOM 733 C CA . LEU A 1 95 ? -11.093 0.436 -2.272 1.00 91.19 95 LEU A CA 1
ATOM 734 C C . LEU A 1 95 ? -12.437 1.075 -2.646 1.00 91.19 95 LEU A C 1
ATOM 736 O O . LEU A 1 95 ? -12.714 1.255 -3.830 1.00 91.19 95 LEU A O 1
ATOM 740 N N . GLN A 1 96 ? -13.270 1.454 -1.673 1.00 88.06 96 GLN A N 1
ATOM 741 C CA . GLN A 1 96 ? -14.544 2.106 -1.974 1.00 88.06 96 GLN A CA 1
ATOM 742 C C . GLN A 1 96 ? -14.344 3.454 -2.695 1.00 88.06 96 GLN A C 1
ATOM 744 O O . GLN A 1 96 ? -13.502 4.264 -2.284 1.00 88.06 96 GLN A O 1
ATOM 749 N N . PRO A 1 97 ? -15.119 3.755 -3.753 1.00 79.12 97 PRO A N 1
ATOM 750 C CA . PRO A 1 97 ? -15.121 5.084 -4.351 1.00 79.12 97 PRO A CA 1
ATOM 751 C C . PRO A 1 97 ? -15.554 6.116 -3.301 1.00 79.12 97 PRO A C 1
ATOM 753 O O . PRO A 1 97 ? -16.453 5.862 -2.498 1.00 79.12 97 PRO A O 1
ATOM 756 N N . ARG A 1 98 ? -14.889 7.277 -3.269 1.00 67.06 98 ARG A N 1
ATOM 757 C CA . ARG A 1 98 ? -15.348 8.377 -2.411 1.00 67.06 98 ARG A CA 1
ATOM 758 C C . ARG A 1 98 ? -16.546 9.067 -3.077 1.00 67.06 98 ARG A C 1
ATOM 760 O O . ARG A 1 98 ? -16.530 9.176 -4.303 1.00 67.06 98 ARG A O 1
ATOM 767 N N . PRO A 1 99 ? -17.543 9.515 -2.295 1.00 53.44 99 PRO A N 1
ATOM 768 C CA . PRO A 1 99 ? -18.543 10.460 -2.779 1.00 53.44 99 PRO A CA 1
ATOM 769 C C . PRO A 1 99 ? -17.909 11.806 -3.156 1.00 53.44 99 PRO A C 1
ATOM 771 O O . PRO A 1 99 ? -16.820 12.128 -2.616 1.00 53.44 99 PRO A O 1
#

Sequence (99 aa):
MQQRVNAIVRCLAAEGPEAIALAEVICQLVVKGAELGELEEYEIPDRDAAAAGVVDPPRLKRRGFRREWLERLGVAIERDAFLRMSAGDIVDRLLQPRP

Foldseek 3Di:
DVVLLVLLVVQCVVVDPSVVQSVVLQVVLFVVCVVVVNWDKDWDFDVVCVVVVNDRGDIDIDTHDDPQLSNLSSVCSVVVVVVPDGSVVSSVVSPDDDD

pLDDT: mean 90.33, std 7.21, range [53.44, 96.06]